Protein AF-A0AAV1V845-F1 (afdb_monomer)

Organism: NCBI:txid2874970

pLDDT: mean 84.4, std 10.69, range [52.97, 96.0]

Solvent-accessible surface area (backbone atoms only — not comparable to full-atom values): 4531 Å² total; per-residue (Å²): 116,66,76,63,46,50,64,58,32,53,51,51,52,50,55,50,53,50,50,53,55,38,48,74,74,71,47,89,75,77,80,56,35,79,47,91,73,86,55,64,68,33,47,51,61,50,75,40,84,65,67,62,71,74,43,91,82,56,45,65,59,55,49,50,44,44,50,33,34,71,70,50,51,34,45,109

Radius of gyration: 12.74 Å; Cα contacts (8 Å, |Δi|>4): 66; chains: 1; bounding box: 36×19×31 Å

Sequence (76 aa):
MKAELVVPSEVAREMLGLREMINEIGTALEMPMVMRIDNQAAIRHLEGEISSLKAKHIDVRVKFVCDFARRRIVIV

Foldseek 3Di:
DPPLCPVVLVVVVVVVVVVVVCVVVVHDDDPQAEDDDPRPVNLCCLPDDVPVLPPPPDDVSSVVSSVCSVVRNYHD

Secondary structure (DSSP, 8-state):
--GGGHHHHHHHHHHHHHHHHHHHTTPPPPSSEE-----HHHHHHHHS--GGGG-TT--HHHHHHHHHHHTTSEE-

Mean predicted aligned error: 5.29 Å

Structure (mmCIF, N/CA/C/O backbone):
data_AF-A0AAV1V845-F1
#
_entry.id   AF-A0AAV1V845-F1
#
loop_
_atom_site.group_PDB
_atom_site.id
_atom_site.type_symbol
_atom_site.label_atom_id
_atom_site.label_alt_id
_atom_site.label_comp_id
_atom_site.label_asym_id
_atom_site.label_entity_id
_atom_site.label_seq_id
_atom_site.pdbx_PDB_ins_code
_atom_site.Cartn_x
_atom_site.Cartn_y
_atom_site.Cartn_z
_atom_site.occupancy
_atom_site.B_iso_or_equiv
_atom_site.auth_seq_id
_atom_site.auth_comp_id
_atom_site.auth_asym_id
_atom_site.auth_atom_id
_atom_site.pdbx_PDB_model_num
ATOM 1 N N . MET A 1 1 ? 13.887 8.255 -9.323 1.00 65.44 1 MET A N 1
ATOM 2 C CA . MET A 1 1 ? 12.683 7.439 -9.055 1.00 65.44 1 MET A CA 1
ATOM 3 C C . MET A 1 1 ? 12.321 6.689 -10.330 1.00 65.44 1 MET A C 1
ATOM 5 O O . MET A 1 1 ? 12.434 7.298 -11.385 1.00 65.44 1 MET A O 1
ATOM 9 N N . LYS A 1 2 ? 11.963 5.397 -10.270 1.00 72.06 2 LYS A N 1
ATOM 10 C CA . LYS A 1 2 ? 11.423 4.685 -11.444 1.00 72.06 2 LYS A CA 1
ATOM 11 C C . LYS A 1 2 ? 10.086 5.328 -11.822 1.00 72.06 2 LYS A C 1
ATOM 13 O O . LYS A 1 2 ? 9.256 5.503 -10.929 1.00 72.06 2 LYS A O 1
ATOM 18 N N . ALA A 1 3 ? 9.903 5.716 -13.083 1.00 81.88 3 ALA A N 1
ATOM 19 C CA . ALA A 1 3 ? 8.724 6.471 -13.520 1.00 81.88 3 ALA A CA 1
ATOM 20 C C . ALA A 1 3 ? 7.421 5.698 -13.258 1.00 81.88 3 ALA A C 1
ATOM 22 O O . ALA A 1 3 ? 6.407 6.277 -12.883 1.00 81.88 3 ALA A O 1
ATOM 23 N N . GLU A 1 4 ? 7.487 4.370 -13.345 1.00 84.25 4 GLU A N 1
ATOM 24 C CA . GLU A 1 4 ? 6.354 3.465 -13.164 1.00 84.25 4 GLU A 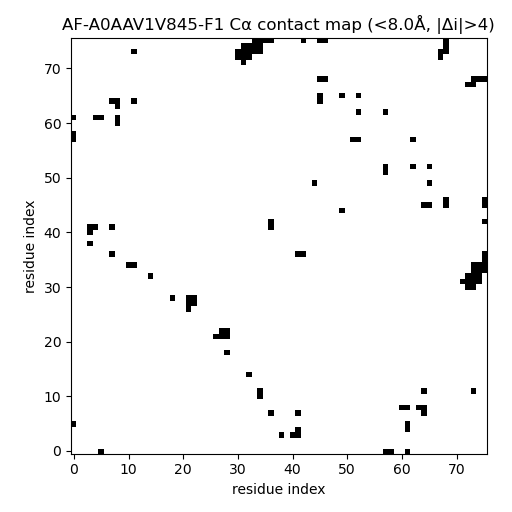CA 1
ATOM 25 C C . GLU A 1 4 ? 5.839 3.443 -11.719 1.00 84.25 4 GLU A C 1
ATOM 27 O O . GLU A 1 4 ? 4.699 3.064 -11.483 1.00 84.25 4 GLU A O 1
ATOM 32 N N . LEU A 1 5 ? 6.663 3.850 -10.748 1.00 83.88 5 LEU A N 1
ATOM 33 C CA . LEU A 1 5 ? 6.325 3.831 -9.323 1.00 83.88 5 LEU A CA 1
ATOM 34 C C . LEU A 1 5 ? 5.938 5.207 -8.773 1.00 83.88 5 LEU A C 1
ATOM 36 O O . LEU A 1 5 ? 5.628 5.302 -7.591 1.00 83.88 5 LEU A O 1
ATOM 40 N N . VAL A 1 6 ? 5.925 6.258 -9.602 1.00 87.75 6 VAL A N 1
ATOM 41 C CA . VAL A 1 6 ? 5.538 7.610 -9.170 1.00 87.75 6 VAL A CA 1
ATOM 42 C C . VAL A 1 6 ? 4.093 7.627 -8.693 1.00 87.75 6 VAL A C 1
ATOM 44 O O . VAL A 1 6 ? 3.855 7.832 -7.504 1.00 87.75 6 VAL A O 1
ATOM 47 N N . VAL A 1 7 ? 3.156 7.307 -9.584 1.00 89.19 7 VAL A N 1
ATOM 48 C CA . VAL A 1 7 ? 1.722 7.307 -9.273 1.00 89.19 7 VAL A CA 1
ATOM 49 C C . VAL A 1 7 ? 1.380 6.295 -8.167 1.00 89.19 7 VAL A C 1
ATOM 51 O O . VAL A 1 7 ? 0.769 6.704 -7.183 1.00 89.19 7 VAL A O 1
ATOM 54 N N . PRO A 1 8 ? 1.845 5.024 -8.207 1.00 89.94 8 PRO A N 1
ATOM 55 C CA . PRO A 1 8 ? 1.642 4.092 -7.092 1.00 89.94 8 PRO A CA 1
ATOM 56 C C . PRO A 1 8 ? 2.164 4.609 -5.747 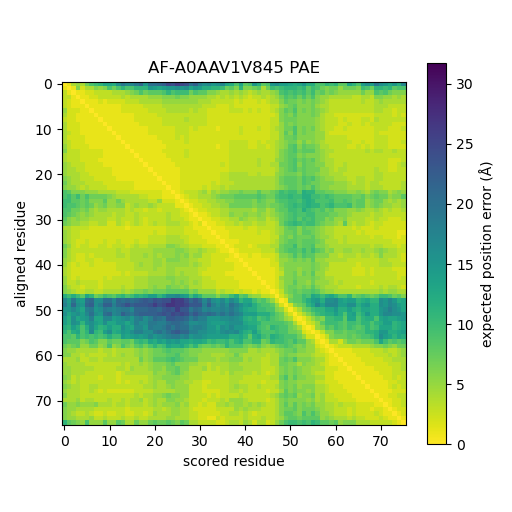1.00 89.94 8 PRO A C 1
ATOM 58 O O . PRO A 1 8 ? 1.576 4.321 -4.709 1.00 89.94 8 PRO 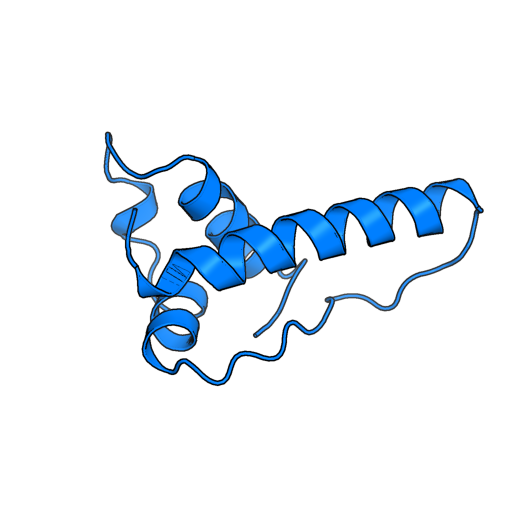A O 1
ATOM 61 N N . SER A 1 9 ? 3.258 5.382 -5.744 1.00 88.31 9 SER A N 1
ATOM 62 C CA . SER A 1 9 ? 3.801 5.965 -4.513 1.00 88.31 9 SER A CA 1
ATOM 63 C C . SER A 1 9 ? 2.971 7.081 -3.912 1.00 88.31 9 SER A C 1
ATOM 65 O O . SER A 1 9 ? 2.893 7.194 -2.688 1.00 88.31 9 SER A O 1
ATOM 67 N N . GLU A 1 10 ? 2.314 7.864 -4.755 1.00 90.62 10 GLU A N 1
ATOM 68 C CA . GLU A 1 10 ? 1.398 8.908 -4.315 1.00 90.62 10 GLU A CA 1
ATOM 69 C C . GLU A 1 10 ? 0.092 8.295 -3.809 1.00 90.62 10 GLU A C 1
ATOM 71 O O . GLU A 1 10 ? -0.326 8.602 -2.693 1.00 90.62 10 GLU A O 1
ATOM 76 N N . VAL A 1 11 ? -0.466 7.335 -4.554 1.00 91.81 11 VAL A N 1
ATOM 77 C CA . VAL A 1 11 ? -1.694 6.623 -4.173 1.00 91.81 11 VAL A CA 1
ATOM 78 C C . VAL A 1 11 ? -1.507 5.859 -2.862 1.00 91.81 11 VAL A C 1
ATOM 80 O O . VAL A 1 11 ? -2.317 5.999 -1.951 1.00 91.81 11 VAL A O 1
ATOM 83 N N . ALA A 1 12 ? -0.413 5.109 -2.698 1.00 90.56 12 ALA A N 1
ATOM 84 C CA . ALA A 1 12 ? -0.155 4.381 -1.455 1.00 90.56 12 ALA A CA 1
ATOM 85 C C . ALA A 1 12 ? -0.021 5.314 -0.238 1.00 90.56 12 ALA A C 1
ATOM 87 O O . ALA A 1 12 ? -0.451 4.960 0.861 1.00 90.56 12 ALA A O 1
ATOM 88 N N . ARG A 1 13 ? 0.555 6.512 -0.418 1.00 91.06 13 ARG A N 1
ATOM 89 C CA . ARG A 1 13 ? 0.630 7.530 0.641 1.00 91.06 13 ARG A CA 1
ATOM 90 C C . ARG A 1 13 ? -0.763 8.020 1.036 1.00 91.06 13 ARG A C 1
ATOM 92 O O . ARG A 1 13 ? -1.040 8.140 2.226 1.00 91.06 13 ARG A O 1
ATOM 99 N N . GLU A 1 14 ? -1.624 8.295 0.061 1.00 93.38 14 GLU A N 1
ATOM 100 C CA . GLU A 1 14 ? -2.996 8.751 0.308 1.00 93.38 14 GLU A CA 1
ATOM 101 C C . GLU A 1 14 ? -3.854 7.669 0.964 1.00 93.38 14 GLU A C 1
ATOM 103 O O . GLU A 1 14 ? -4.508 7.940 1.968 1.00 93.38 14 GLU A O 1
ATOM 108 N N . MET A 1 15 ? -3.787 6.428 0.473 1.00 93.38 15 MET A N 1
ATOM 109 C CA . MET A 1 15 ? -4.487 5.287 1.073 1.00 93.38 15 MET A CA 1
ATOM 110 C C . MET A 1 15 ? -4.114 5.101 2.545 1.00 93.38 15 MET A C 1
ATOM 112 O O . MET A 1 15 ? -4.978 4.826 3.375 1.00 93.38 15 MET A O 1
ATOM 116 N N . LEU A 1 16 ? -2.839 5.293 2.893 1.00 90.06 16 LEU A N 1
ATOM 117 C CA . LEU A 1 16 ? -2.402 5.208 4.281 1.00 90.06 16 LEU A CA 1
ATOM 118 C C . LEU A 1 16 ? -2.932 6.371 5.129 1.00 90.06 16 LEU A C 1
ATOM 120 O O . LEU A 1 16 ? -3.372 6.148 6.251 1.00 90.06 16 LEU A O 1
ATOM 124 N N . GLY A 1 17 ? -2.934 7.593 4.590 1.00 92.62 17 GLY A N 1
ATOM 125 C CA . GLY A 1 17 ? -3.537 8.745 5.262 1.00 92.62 17 GLY A CA 1
ATOM 126 C C . GLY A 1 17 ? -5.025 8.529 5.553 1.00 92.62 17 GLY A C 1
ATOM 127 O O . GLY A 1 17 ? -5.481 8.792 6.663 1.00 92.62 17 GLY A O 1
ATOM 128 N N . LEU A 1 18 ? -5.763 7.971 4.588 1.00 93.69 18 LEU A N 1
ATOM 129 C CA . LEU A 1 18 ? -7.166 7.595 4.767 1.00 93.69 18 LEU A CA 1
ATOM 130 C C . LEU A 1 18 ? -7.331 6.491 5.813 1.00 93.69 18 LEU A C 1
ATOM 132 O O . LEU A 1 18 ? -8.221 6.582 6.651 1.00 93.69 18 LEU A O 1
ATOM 136 N N . ARG A 1 19 ? -6.461 5.475 5.813 1.00 92.69 19 ARG A N 1
ATOM 137 C CA . ARG A 1 19 ? -6.465 4.424 6.838 1.00 92.69 19 ARG A CA 1
ATOM 138 C C . ARG A 1 19 ? -6.300 4.999 8.243 1.00 92.69 19 ARG A C 1
ATOM 140 O O . ARG A 1 19 ? -7.055 4.613 9.130 1.00 92.69 19 ARG A O 1
ATOM 147 N N . GLU A 1 20 ? -5.328 5.883 8.457 1.00 93.25 20 GLU A N 1
ATOM 148 C CA . GLU A 1 20 ? -5.122 6.496 9.775 1.00 93.25 20 GLU A CA 1
ATOM 149 C C . GLU A 1 20 ? -6.327 7.347 10.184 1.00 93.25 20 GLU A C 1
ATOM 151 O O . GLU A 1 20 ? -6.835 7.180 11.287 1.00 93.25 20 GLU A O 1
ATOM 156 N N . MET A 1 21 ? -6.869 8.154 9.268 1.00 95.56 21 MET A N 1
ATOM 157 C CA . MET A 1 21 ? -8.073 8.949 9.531 1.00 95.56 21 MET A CA 1
ATOM 158 C C . MET A 1 21 ? -9.286 8.076 9.900 1.00 95.56 21 MET A C 1
ATOM 160 O O . MET A 1 21 ? -10.026 8.399 10.825 1.00 95.56 21 MET A O 1
ATOM 164 N N . ILE A 1 22 ? -9.486 6.948 9.209 1.00 94.88 22 ILE A N 1
ATOM 165 C CA . ILE A 1 22 ? -10.570 5.992 9.495 1.00 94.88 22 ILE A CA 1
ATOM 166 C C . ILE A 1 22 ? -10.368 5.319 10.864 1.00 94.88 22 ILE A C 1
ATOM 168 O O . ILE A 1 22 ? -11.330 5.140 11.615 1.00 94.88 22 ILE A O 1
ATOM 172 N N . ASN A 1 23 ? -9.123 4.991 11.222 1.00 92.44 23 ASN A N 1
ATOM 173 C CA . ASN A 1 23 ? -8.803 4.446 12.542 1.00 92.44 23 ASN A CA 1
ATOM 174 C C . ASN A 1 23 ? -9.041 5.472 13.661 1.00 92.44 23 ASN A C 1
ATOM 176 O O . ASN A 1 23 ? -9.540 5.102 14.721 1.00 92.44 23 ASN A O 1
ATOM 180 N N . GLU A 1 24 ? -8.717 6.749 13.437 1.00 96.00 24 GLU A N 1
ATOM 181 C CA . GLU A 1 24 ? -8.928 7.829 14.413 1.00 96.00 24 GLU A CA 1
ATOM 182 C C . GLU A 1 24 ? -10.408 8.022 14.761 1.00 96.00 24 GLU A C 1
ATOM 184 O O . GLU A 1 24 ? -10.744 8.267 15.919 1.00 96.00 24 GLU A O 1
ATOM 189 N N . ILE A 1 25 ? -11.309 7.842 13.790 1.00 95.88 25 ILE A N 1
ATOM 190 C CA . ILE A 1 25 ? -12.762 7.885 14.022 1.00 95.88 25 ILE A CA 1
ATOM 191 C C . ILE A 1 25 ? -13.330 6.556 14.558 1.00 95.88 25 ILE A C 1
ATOM 193 O O . ILE A 1 25 ? -14.547 6.401 14.653 1.00 95.88 25 ILE A O 1
ATOM 197 N N . GLY A 1 26 ? -12.475 5.584 14.897 1.00 94.19 26 GLY A N 1
ATOM 198 C CA . GLY A 1 26 ? -12.864 4.309 15.508 1.00 94.19 26 GLY A CA 1
ATOM 199 C C . GLY A 1 26 ? -13.568 3.333 14.563 1.00 94.19 26 GLY A C 1
ATOM 200 O O . GLY A 1 26 ? -14.268 2.432 15.024 1.00 94.19 26 GLY A O 1
ATOM 201 N N . THR A 1 27 ? -13.414 3.506 13.248 1.00 94.69 27 THR A N 1
ATOM 202 C CA . THR A 1 27 ? -14.043 2.645 12.239 1.00 94.69 27 THR A CA 1
ATOM 203 C C . THR A 1 27 ? -13.050 1.605 11.723 1.00 94.69 27 THR A C 1
ATOM 205 O O . THR A 1 27 ? -11.866 1.882 11.558 1.00 94.69 27 THR A O 1
ATOM 208 N N . ALA A 1 28 ? -13.526 0.387 11.457 1.00 88.94 28 ALA A N 1
ATOM 209 C CA . ALA A 1 28 ? -12.699 -0.662 10.874 1.00 88.94 28 ALA A CA 1
ATOM 210 C C . ALA A 1 28 ? -12.56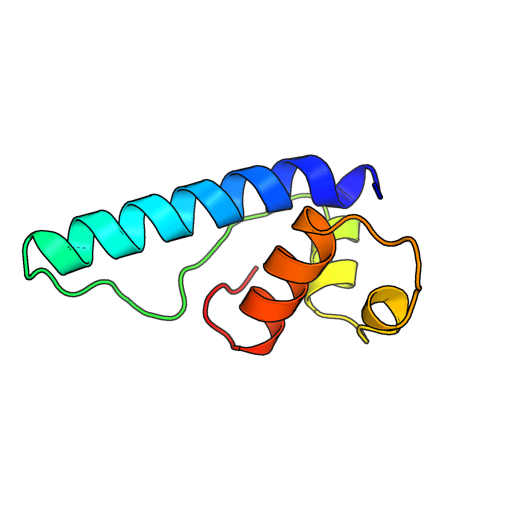0 -0.474 9.354 1.00 88.94 28 ALA A C 1
ATOM 212 O O . ALA A 1 28 ? -13.553 -0.274 8.655 1.00 88.94 28 ALA A O 1
ATOM 213 N N . LEU A 1 29 ? -11.331 -0.591 8.848 1.00 90.19 29 LEU A N 1
ATOM 214 C CA . LEU A 1 29 ? -11.039 -0.673 7.418 1.00 90.19 29 LEU A CA 1
ATOM 215 C C . LEU A 1 29 ? -10.754 -2.126 7.026 1.00 90.19 29 LEU A C 1
ATOM 217 O O . LEU A 1 29 ? -10.070 -2.849 7.753 1.00 90.19 29 LEU A O 1
ATOM 221 N N . GLU A 1 30 ? -11.246 -2.544 5.862 1.00 90.62 30 GLU A N 1
ATOM 222 C CA . GLU A 1 30 ? -10.922 -3.854 5.301 1.00 90.62 30 GLU A CA 1
ATOM 223 C C . GLU A 1 30 ? -9.438 -3.922 4.902 1.00 90.62 30 GLU A C 1
ATOM 225 O O . GLU A 1 30 ? -8.904 -3.020 4.253 1.00 90.62 30 GLU A O 1
ATOM 230 N N . MET A 1 31 ? -8.762 -4.995 5.319 1.00 90.62 31 MET A N 1
ATOM 231 C CA . MET A 1 31 ? -7.333 -5.217 5.092 1.00 90.62 31 MET A CA 1
ATOM 232 C C . MET A 1 31 ? -7.114 -6.580 4.411 1.00 90.62 31 MET A C 1
ATOM 234 O O . MET A 1 31 ? -7.747 -7.554 4.823 1.00 90.62 31 MET A O 1
ATOM 238 N N . PRO A 1 32 ? -6.177 -6.700 3.449 1.00 92.88 32 PRO A N 1
ATOM 239 C CA . PRO A 1 32 ? -5.327 -5.638 2.901 1.00 92.88 32 PRO A CA 1
ATOM 240 C C . PRO A 1 32 ? -6.100 -4.642 2.027 1.00 92.88 32 PRO A C 1
ATOM 242 O O . PRO A 1 32 ? -7.089 -4.999 1.395 1.00 92.88 32 PRO A O 1
ATOM 245 N N . MET A 1 33 ? -5.614 -3.402 1.939 1.00 93.94 33 MET A N 1
ATOM 246 C CA . MET A 1 33 ? -6.204 -2.414 1.036 1.00 93.94 33 MET A CA 1
ATOM 247 C C . MET A 1 33 ? -5.852 -2.746 -0.421 1.00 93.94 33 MET A C 1
ATOM 249 O O . MET A 1 33 ? -4.694 -3.032 -0.730 1.00 93.94 33 MET A O 1
ATOM 253 N N . VAL A 1 34 ? -6.824 -2.675 -1.331 1.00 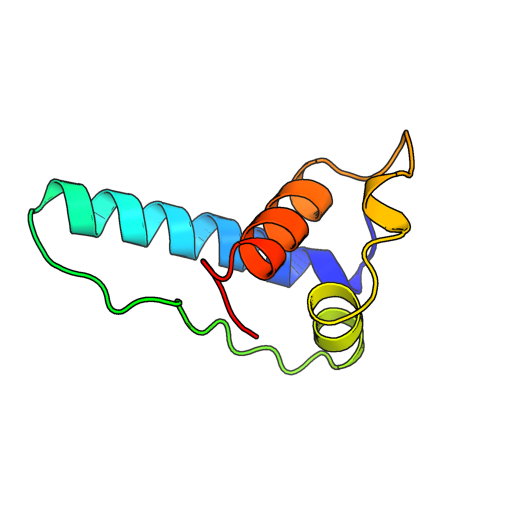93.69 34 VAL A N 1
ATOM 254 C CA . VAL A 1 34 ? -6.614 -2.968 -2.759 1.00 93.69 34 VAL A CA 1
ATOM 255 C C . VAL A 1 34 ? -6.299 -1.684 -3.525 1.00 93.69 34 VAL A C 1
ATOM 257 O O . VAL A 1 34 ? -7.140 -0.792 -3.625 1.00 93.69 34 VAL A O 1
ATOM 260 N N . MET A 1 35 ? -5.103 -1.603 -4.102 1.00 92.56 35 MET A N 1
ATOM 261 C CA . MET A 1 35 ? -4.651 -0.516 -4.967 1.00 92.56 35 MET A CA 1
ATOM 262 C C . MET A 1 35 ? -4.715 -0.962 -6.428 1.00 92.56 35 MET A C 1
ATOM 264 O O . MET A 1 35 ? -3.821 -1.634 -6.923 1.00 92.56 35 MET A O 1
ATOM 268 N N . ARG A 1 36 ? -5.767 -0.561 -7.145 1.00 92.56 36 ARG A N 1
ATOM 269 C CA . ARG A 1 36 ? -5.936 -0.927 -8.557 1.00 92.56 36 ARG A CA 1
ATOM 270 C C . ARG A 1 36 ? -4.964 -0.143 -9.434 1.00 92.56 36 ARG A C 1
ATOM 272 O O . ARG A 1 36 ? -5.073 1.077 -9.532 1.00 92.56 36 ARG A O 1
ATOM 279 N N . ILE A 1 37 ? -4.050 -0.850 -10.090 1.00 90.25 37 ILE A N 1
ATOM 280 C CA . ILE A 1 37 ? -3.077 -0.278 -11.025 1.00 90.25 37 ILE A CA 1
ATOM 281 C C . ILE A 1 37 ? -3.253 -0.946 -12.389 1.00 90.25 37 ILE A C 1
ATOM 283 O O . ILE A 1 37 ? -3.403 -2.157 -12.477 1.00 90.25 37 ILE A O 1
ATOM 287 N N . ASP A 1 38 ? -3.226 -0.166 -13.465 1.00 91.38 38 ASP A N 1
ATOM 288 C CA . ASP A 1 38 ? -3.230 -0.669 -14.847 1.00 91.38 38 ASP A CA 1
ATOM 289 C C . ASP A 1 38 ? -1.807 -0.887 -15.396 1.00 91.38 38 ASP A C 1
ATOM 291 O O . ASP A 1 38 ? -1.569 -1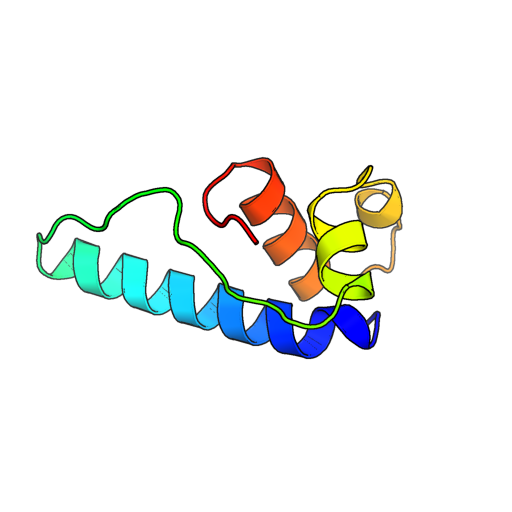.726 -16.270 1.00 91.38 38 ASP A O 1
ATOM 295 N N . ASN A 1 39 ? -0.834 -0.161 -14.848 1.00 90.25 39 ASN A N 1
ATOM 296 C CA . ASN A 1 39 ? 0.568 -0.245 -15.208 1.00 90.25 39 ASN A CA 1
ATOM 297 C C . ASN A 1 39 ? 1.195 -1.585 -14.782 1.00 90.25 39 ASN A C 1
ATOM 299 O O . ASN A 1 39 ? 1.711 -1.752 -13.675 1.00 90.25 39 ASN A O 1
ATOM 303 N N . GLN A 1 40 ? 1.258 -2.517 -15.729 1.00 89.31 40 GLN A N 1
ATOM 304 C CA . GLN A 1 40 ? 1.855 -3.847 -15.565 1.00 89.31 40 GLN A CA 1
ATOM 305 C C . GLN A 1 40 ? 3.338 -3.838 -15.154 1.00 89.31 40 GLN A C 1
ATOM 307 O O . GLN A 1 40 ? 3.839 -4.815 -14.597 1.00 89.31 40 GLN A O 1
ATOM 312 N N . ALA A 1 41 ? 4.090 -2.771 -15.441 1.00 87.19 41 ALA A N 1
ATOM 313 C CA . ALA A 1 41 ? 5.466 -2.651 -14.960 1.00 87.19 41 ALA A CA 1
ATOM 314 C C . ALA A 1 41 ? 5.511 -2.290 -13.468 1.00 87.19 41 ALA A C 1
ATOM 316 O O . ALA A 1 41 ? 6.357 -2.808 -12.739 1.00 87.19 41 ALA A O 1
ATOM 317 N N . ALA A 1 42 ? 4.580 -1.457 -13.002 1.00 87.56 42 ALA A N 1
ATOM 318 C CA . ALA A 1 42 ? 4.428 -1.152 -11.585 1.00 87.56 42 ALA A CA 1
ATOM 319 C C . ALA A 1 42 ? 3.984 -2.387 -10.792 1.00 87.56 42 ALA A C 1
ATOM 321 O O . ALA A 1 42 ? 4.610 -2.695 -9.783 1.00 87.56 42 ALA A O 1
ATOM 322 N N . ILE A 1 43 ? 2.993 -3.134 -11.293 1.00 89.25 43 ILE A N 1
ATOM 323 C CA . ILE A 1 43 ? 2.531 -4.392 -10.683 1.00 89.25 43 ILE A CA 1
ATOM 324 C C . ILE A 1 43 ? 3.707 -5.358 -10.513 1.00 89.25 43 ILE A C 1
ATOM 326 O O . ILE A 1 43 ? 4.038 -5.735 -9.395 1.00 89.25 43 ILE A O 1
ATOM 330 N N . ARG A 1 44 ? 4.450 -5.648 -11.591 1.00 86.12 44 ARG A N 1
ATOM 331 C CA . ARG A 1 44 ? 5.626 -6.536 -11.531 1.00 86.12 44 ARG A CA 1
ATOM 332 C C . ARG A 1 44 ? 6.717 -6.051 -10.578 1.00 86.12 44 ARG A C 1
ATOM 334 O O . ARG A 1 44 ? 7.405 -6.869 -9.977 1.00 86.12 44 ARG A O 1
ATOM 341 N N . HIS A 1 45 ? 6.906 -4.739 -10.436 1.00 81.31 45 HIS A N 1
ATOM 342 C CA . HIS A 1 45 ? 7.850 -4.188 -9.460 1.00 81.31 45 HIS A CA 1
ATOM 343 C C . HIS A 1 45 ? 7.374 -4.335 -8.008 1.00 81.31 45 HIS A C 1
ATOM 345 O O . HIS A 1 45 ? 8.218 -4.401 -7.116 1.00 81.31 45 HIS A O 1
ATOM 351 N N . LEU A 1 46 ? 6.062 -4.341 -7.769 1.00 84.06 46 LEU A N 1
ATOM 352 C CA . LEU A 1 46 ? 5.464 -4.449 -6.437 1.00 84.06 46 LEU A CA 1
ATOM 353 C C . LEU A 1 46 ? 5.251 -5.906 -6.004 1.00 84.06 46 LEU A C 1
ATOM 355 O O . LEU A 1 46 ? 5.402 -6.207 -4.823 1.00 84.06 46 LEU A O 1
ATOM 359 N N . GLU A 1 47 ? 4.970 -6.801 -6.950 1.00 83.12 47 GLU A N 1
ATOM 360 C CA . GLU A 1 47 ? 4.842 -8.249 -6.736 1.00 83.12 47 GLU A CA 1
ATOM 361 C C . GLU A 1 47 ? 6.190 -8.993 -6.781 1.00 83.12 47 GLU A C 1
ATOM 363 O O . GLU A 1 47 ? 6.343 -10.047 -6.163 1.00 83.12 47 GLU A O 1
ATOM 368 N N . GLY A 1 48 ? 7.164 -8.476 -7.537 1.00 74.19 48 GLY A N 1
ATOM 369 C CA . GLY A 1 48 ? 8.443 -9.136 -7.807 1.00 74.19 48 GLY A CA 1
ATOM 370 C C . GLY A 1 48 ? 9.514 -8.973 -6.722 1.00 74.19 48 GLY A C 1
ATOM 371 O O . GLY A 1 48 ? 9.387 -8.196 -5.774 1.00 74.19 48 GLY A O 1
ATOM 372 N N . GLU A 1 49 ? 10.624 -9.708 -6.886 1.00 55.69 49 GLU A N 1
ATOM 373 C CA . GLU A 1 49 ? 11.757 -9.678 -5.959 1.00 55.69 49 GLU A CA 1
ATOM 374 C C . GLU A 1 49 ? 12.314 -8.266 -5.788 1.00 55.69 49 GLU A C 1
ATOM 376 O O . GLU A 1 49 ? 12.829 -7.624 -6.709 1.00 55.69 49 GLU A O 1
ATOM 381 N N . ILE A 1 50 ? 12.274 -7.824 -4.539 1.00 55.62 50 ILE A N 1
ATOM 382 C CA . ILE A 1 50 ? 12.616 -6.484 -4.101 1.00 55.62 50 ILE A CA 1
ATOM 383 C C . ILE A 1 50 ? 14.142 -6.286 -4.034 1.00 55.62 50 ILE A C 1
ATOM 385 O O . ILE A 1 50 ? 14.696 -5.772 -3.061 1.00 55.62 50 ILE A O 1
ATOM 389 N N . SER A 1 51 ? 14.862 -6.708 -5.075 1.00 52.97 51 SER A N 1
ATOM 390 C CA . SER A 1 51 ? 16.309 -6.512 -5.208 1.00 52.97 51 SER A CA 1
ATOM 391 C C . SER A 1 51 ? 16.672 -5.022 -5.200 1.00 52.97 51 SER A C 1
ATOM 393 O O . SER A 1 51 ? 17.727 -4.635 -4.693 1.00 52.97 51 SER A O 1
ATOM 395 N N . SER A 1 52 ? 15.751 -4.158 -5.642 1.00 56.28 52 SER A N 1
ATOM 396 C CA . SER A 1 52 ? 15.924 -2.707 -5.644 1.00 56.28 52 SER A CA 1
ATOM 397 C C . SER A 1 52 ? 15.856 -2.060 -4.254 1.00 56.28 52 SER A C 1
ATOM 399 O O . SER A 1 52 ? 16.399 -0.970 -4.094 1.00 56.28 52 SER A O 1
ATOM 401 N N . LEU A 1 53 ? 15.277 -2.702 -3.223 1.00 57.72 53 LEU A N 1
ATOM 402 C CA . LEU A 1 53 ? 15.299 -2.163 -1.845 1.00 57.72 53 LEU A CA 1
ATOM 403 C C . LEU A 1 53 ? 16.729 -2.079 -1.284 1.00 57.72 53 LEU A C 1
ATOM 405 O O . LEU A 1 53 ? 17.007 -1.223 -0.443 1.00 57.72 53 LEU A O 1
ATOM 409 N N . LYS A 1 54 ? 17.637 -2.948 -1.757 1.00 60.56 54 LYS A N 1
ATOM 410 C CA . LYS A 1 54 ? 19.058 -2.958 -1.370 1.00 60.56 54 LYS A CA 1
ATOM 411 C C . LYS A 1 54 ? 19.885 -1.880 -2.083 1.00 60.56 54 LYS A C 1
ATOM 413 O O . LYS A 1 54 ? 21.039 -1.662 -1.714 1.00 60.56 54 LYS A O 1
ATOM 418 N N . ALA A 1 55 ? 19.328 -1.193 -3.083 1.00 66.06 55 ALA A N 1
ATOM 419 C CA . ALA A 1 55 ? 20.032 -0.121 -3.774 1.00 66.06 55 ALA A CA 1
ATOM 420 C C . ALA A 1 55 ? 20.174 1.104 -2.854 1.00 66.06 55 ALA A C 1
ATOM 422 O O . ALA A 1 55 ? 19.188 1.643 -2.350 1.00 66.06 55 ALA A O 1
ATOM 423 N N . LYS A 1 56 ? 21.411 1.574 -2.650 1.00 66.94 56 LYS A N 1
ATOM 424 C CA . LYS A 1 56 ? 21.712 2.695 -1.739 1.00 66.94 56 LYS A CA 1
ATOM 425 C C . LYS A 1 56 ? 20.996 4.001 -2.112 1.00 66.94 56 LYS A C 1
ATOM 427 O O . LYS A 1 56 ? 20.624 4.747 -1.216 1.00 66.94 56 LYS A O 1
ATOM 432 N N . HIS A 1 57 ? 20.756 4.246 -3.402 1.00 71.25 57 HIS A N 1
ATOM 433 C CA . HIS A 1 57 ? 20.191 5.504 -3.918 1.00 71.25 57 HIS A CA 1
ATOM 434 C C . HIS A 1 57 ? 18.736 5.393 -4.394 1.00 71.25 57 HIS A C 1
ATOM 436 O O . HIS A 1 57 ? 18.287 6.203 -5.205 1.00 71.25 57 HIS A O 1
ATOM 442 N N . ILE A 1 58 ? 17.990 4.377 -3.952 1.00 71.88 58 ILE A N 1
ATOM 443 C CA . ILE A 1 58 ? 16.569 4.308 -4.295 1.00 71.88 58 ILE A CA 1
ATOM 444 C C . ILE A 1 58 ? 15.777 5.346 -3.494 1.00 71.88 58 ILE A C 1
ATOM 446 O O . ILE A 1 58 ? 16.006 5.540 -2.298 1.00 71.8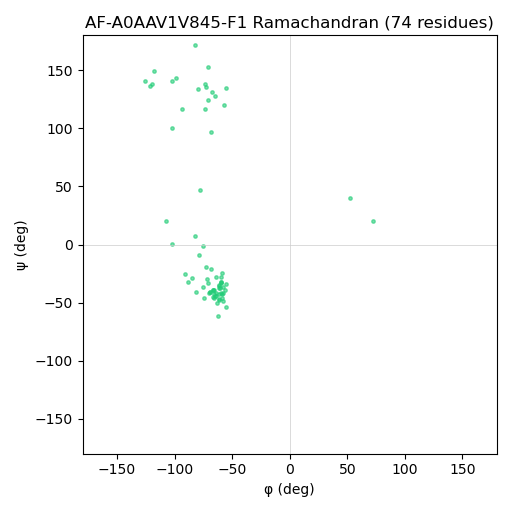8 58 ILE A O 1
ATOM 450 N N . ASP A 1 59 ? 14.849 6.004 -4.183 1.00 79.38 59 ASP A N 1
ATOM 451 C CA . ASP A 1 59 ? 13.945 6.996 -3.608 1.00 79.38 59 ASP A CA 1
ATOM 452 C C . ASP A 1 59 ? 13.170 6.396 -2.420 1.00 79.38 59 ASP A C 1
ATOM 454 O O . ASP A 1 59 ? 12.663 5.272 -2.498 1.00 79.38 59 ASP A O 1
ATOM 458 N N . VAL A 1 60 ? 13.083 7.143 -1.317 1.00 82.44 60 VAL A N 1
ATOM 459 C CA . VAL A 1 60 ? 12.397 6.711 -0.089 1.00 82.44 60 VAL A CA 1
ATOM 460 C C . VAL A 1 60 ? 10.932 6.373 -0.356 1.00 82.44 60 VAL A C 1
ATOM 462 O O . VAL A 1 60 ? 10.438 5.391 0.195 1.00 82.44 60 VAL A O 1
ATOM 465 N N . ARG A 1 61 ? 10.256 7.105 -1.251 1.00 82.06 61 ARG A N 1
ATOM 466 C CA . ARG A 1 61 ? 8.859 6.824 -1.624 1.00 82.06 61 ARG A CA 1
ATOM 467 C C . ARG A 1 61 ? 8.696 5.437 -2.234 1.00 82.06 61 ARG A C 1
ATOM 469 O O . ARG A 1 61 ? 7.730 4.737 -1.949 1.00 82.06 61 ARG A O 1
ATOM 476 N N . VAL A 1 62 ? 9.678 5.007 -3.025 1.00 79.81 62 VAL A N 1
ATOM 477 C CA . VAL A 1 62 ? 9.686 3.664 -3.610 1.00 79.81 62 VAL A CA 1
ATOM 478 C C . VAL A 1 62 ? 9.924 2.607 -2.534 1.00 79.81 62 VAL A C 1
ATOM 480 O O . VAL A 1 62 ? 9.236 1.590 -2.528 1.00 79.81 62 VAL A O 1
ATOM 483 N N . LYS A 1 63 ? 10.845 2.848 -1.585 1.00 81.69 63 LYS A N 1
ATOM 484 C CA . LYS A 1 63 ? 11.048 1.921 -0.455 1.00 81.69 63 LYS A CA 1
ATOM 485 C C . LYS A 1 63 ? 9.765 1.721 0.342 1.00 81.69 63 LYS A C 1
ATOM 487 O O . LYS A 1 63 ? 9.459 0.597 0.720 1.00 81.69 63 LYS A O 1
ATOM 492 N N . PHE A 1 64 ? 9.042 2.809 0.573 1.00 81.50 64 PHE A N 1
ATOM 493 C CA . PHE A 1 64 ? 7.817 2.829 1.355 1.00 81.50 64 PHE A CA 1
ATOM 494 C C . PHE A 1 64 ? 6.710 1.977 0.726 1.00 81.50 64 PHE A C 1
ATOM 496 O O . PHE A 1 64 ? 6.176 1.088 1.382 1.00 81.50 64 PHE A O 1
ATOM 503 N N . VAL A 1 65 ? 6.427 2.160 -0.569 1.00 85.06 65 VAL A N 1
ATOM 504 C CA . VAL A 1 65 ? 5.403 1.348 -1.251 1.00 85.06 65 VAL A CA 1
ATOM 505 C C . VAL A 1 65 ? 5.796 -0.117 -1.340 1.00 85.06 65 VAL A C 1
ATOM 507 O O . VAL A 1 65 ? 4.965 -0.983 -1.076 1.00 85.06 65 VAL A O 1
ATOM 510 N N . CYS A 1 66 ? 7.057 -0.415 -1.655 1.00 83.44 66 CYS A N 1
ATOM 511 C CA . CYS A 1 66 ? 7.524 -1.798 -1.674 1.00 83.44 66 CYS A CA 1
ATOM 512 C C . CYS A 1 66 ? 7.417 -2.456 -0.287 1.00 83.44 66 CYS A C 1
ATOM 514 O O . CYS A 1 66 ? 7.085 -3.635 -0.200 1.00 83.44 66 CYS A O 1
ATOM 516 N N . ASP A 1 67 ? 7.678 -1.720 0.799 1.00 84.81 67 ASP A N 1
ATOM 517 C CA . ASP A 1 67 ? 7.516 -2.227 2.167 1.00 84.81 67 ASP A CA 1
ATOM 518 C C . ASP A 1 67 ? 6.043 -2.517 2.497 1.00 84.81 67 ASP A C 1
ATOM 520 O O . ASP A 1 67 ? 5.736 -3.553 3.084 1.00 84.81 67 ASP A O 1
ATOM 524 N N . PHE A 1 68 ? 5.109 -1.675 2.052 1.00 85.69 68 PHE A N 1
ATOM 525 C CA . PHE A 1 68 ? 3.677 -1.920 2.242 1.00 85.69 68 PHE A CA 1
ATOM 526 C C . PHE A 1 68 ? 3.126 -3.076 1.431 1.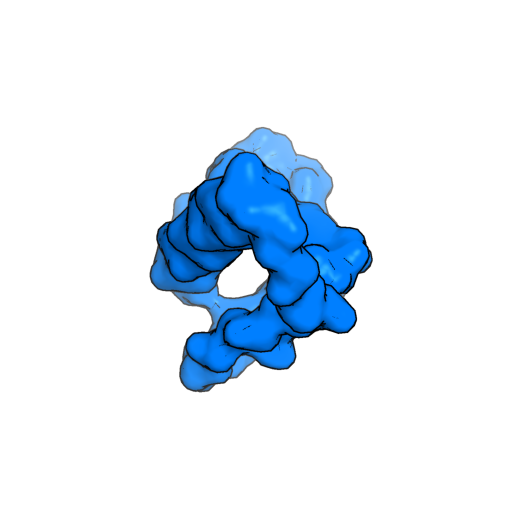00 85.69 68 PHE A C 1
ATOM 528 O O . PHE A 1 68 ? 2.358 -3.873 1.978 1.00 85.69 68 PHE A O 1
ATOM 535 N N . ALA A 1 69 ? 3.553 -3.205 0.176 1.00 85.94 69 ALA A N 1
ATOM 536 C CA . ALA A 1 69 ? 3.253 -4.379 -0.629 1.00 85.94 69 ALA A CA 1
ATOM 537 C C . ALA A 1 69 ? 3.790 -5.646 0.060 1.00 85.94 69 ALA A C 1
ATOM 539 O O . ALA A 1 69 ? 3.061 -6.616 0.271 1.00 85.94 69 ALA A O 1
ATOM 540 N N . ARG A 1 70 ? 5.040 -5.604 0.545 1.00 85.50 70 ARG A N 1
ATOM 541 C CA . ARG A 1 70 ? 5.681 -6.724 1.250 1.00 85.50 70 ARG A CA 1
ATOM 542 C C . ARG A 1 70 ? 4.960 -7.117 2.539 1.00 85.50 70 ARG A C 1
ATOM 544 O O . ARG A 1 70 ? 4.819 -8.304 2.821 1.00 85.50 70 ARG A O 1
ATOM 551 N N . ARG A 1 71 ? 4.528 -6.140 3.338 1.00 86.44 71 ARG A N 1
ATOM 552 C CA . ARG A 1 71 ? 3.776 -6.371 4.583 1.00 86.44 71 ARG A CA 1
ATOM 553 C C . ARG A 1 71 ? 2.320 -6.759 4.335 1.00 86.44 71 ARG A C 1
ATOM 555 O O . ARG A 1 71 ? 1.607 -6.995 5.304 1.00 86.44 71 ARG A O 1
ATOM 562 N N . ARG A 1 72 ? 1.881 -6.815 3.069 1.00 84.56 72 ARG A N 1
ATOM 563 C CA . ARG A 1 72 ? 0.480 -7.011 2.678 1.00 84.56 72 ARG A CA 1
ATOM 564 C C . ARG A 1 72 ? -0.445 -6.010 3.370 1.00 84.56 72 ARG A C 1
ATOM 566 O O . ARG A 1 72 ? -1.522 -6.360 3.828 1.00 84.56 72 ARG A O 1
ATOM 573 N N . ILE A 1 73 ? -0.001 -4.760 3.483 1.00 87.44 73 ILE A N 1
ATOM 574 C CA . ILE A 1 73 ? -0.859 -3.636 3.885 1.00 87.44 73 ILE A CA 1
ATOM 575 C C . ILE A 1 73 ? -1.639 -3.153 2.662 1.00 87.44 73 ILE A C 1
ATOM 577 O O . ILE A 1 73 ? -2.833 -2.879 2.762 1.00 87.44 73 ILE A O 1
ATOM 581 N N . VAL A 1 74 ? -0.960 -3.107 1.512 1.00 88.50 74 VAL A N 1
ATOM 582 C CA . VAL A 1 74 ? -1.542 -2.838 0.196 1.00 88.50 74 VAL A CA 1
ATOM 583 C C . VAL A 1 74 ? -1.286 -4.038 -0.709 1.00 88.50 74 VAL A C 1
ATOM 585 O O . VAL A 1 74 ? -0.185 -4.588 -0.700 1.00 88.50 74 VAL A O 1
ATOM 588 N N . ILE A 1 75 ? -2.286 -4.430 -1.490 1.00 90.31 75 ILE A N 1
ATOM 589 C CA . ILE A 1 75 ? -2.148 -5.368 -2.609 1.00 90.31 75 ILE A CA 1
ATOM 590 C C . ILE A 1 75 ? -2.520 -4.657 -3.907 1.00 90.31 75 ILE A C 1
ATOM 592 O O . ILE A 1 75 ? -3.324 -3.725 -3.878 1.00 90.31 75 ILE A O 1
ATOM 596 N N . VAL A 1 76 ? -1.896 -5.058 -5.012 1.00 85.31 76 VAL A N 1
ATOM 597 C CA . VAL A 1 76 ? -2.069 -4.444 -6.337 1.00 85.31 76 VAL A CA 1
ATOM 598 C C . V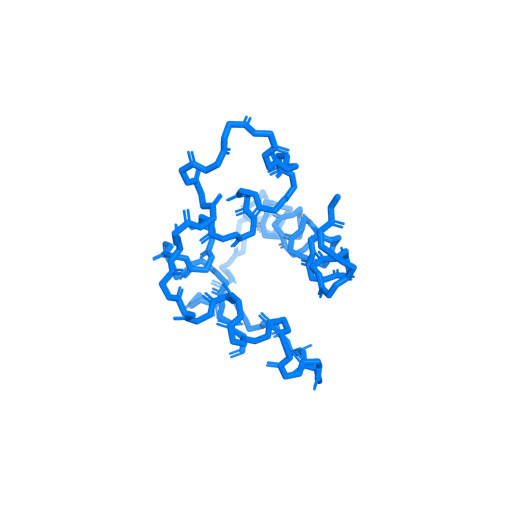AL A 1 76 ? -2.781 -5.362 -7.308 1.00 85.31 76 VAL A C 1
ATOM 600 O O . VAL A 1 76 ? -2.688 -6.589 -7.095 1.00 85.31 76 VAL A O 1
#